Protein AF-A0A843S578-F1 (afdb_monomer)

Structure (mmCIF, N/CA/C/O backbone):
data_AF-A0A843S578-F1
#
_entry.id   AF-A0A843S578-F1
#
loop_
_atom_site.group_PDB
_atom_site.id
_atom_site.type_symbol
_atom_site.label_atom_id
_atom_site.label_alt_id
_atom_site.label_comp_id
_atom_site.label_asym_id
_atom_site.label_entity_id
_atom_site.label_seq_id
_atom_site.pdbx_PDB_ins_code
_atom_site.Cartn_x
_atom_site.Cartn_y
_atom_site.Cartn_z
_atom_site.occupancy
_atom_site.B_iso_or_equiv
_atom_site.auth_seq_id
_atom_site.auth_comp_id
_atom_site.auth_asym_id
_atom_site.auth_atom_id
_atom_site.pdbx_PDB_model_num
ATOM 1 N N . MET A 1 1 ? -31.013 10.033 26.748 1.00 34.91 1 MET A N 1
ATOM 2 C CA . MET A 1 1 ? -31.452 10.018 28.160 1.00 34.91 1 MET A CA 1
ATOM 3 C C . MET A 1 1 ? -32.453 8.884 28.323 1.00 34.91 1 MET A C 1
ATOM 5 O O . MET A 1 1 ? -33.655 9.112 28.266 1.00 34.91 1 MET A O 1
ATOM 9 N N . SER A 1 2 ? -31.958 7.653 28.423 1.00 36.78 2 SER A N 1
ATOM 10 C CA . SER A 1 2 ? -32.796 6.469 28.619 1.00 36.78 2 SER A CA 1
ATOM 11 C C . SER A 1 2 ? -32.865 6.233 30.119 1.00 36.78 2 SER A C 1
ATOM 13 O O . SER A 1 2 ? -31.906 5.749 30.704 1.00 36.78 2 SER A O 1
ATOM 15 N N . GLN A 1 3 ? -33.942 6.675 30.765 1.00 43.53 3 GLN A N 1
ATOM 16 C CA . GLN A 1 3 ? -34.138 6.422 32.190 1.00 43.53 3 GLN A CA 1
ATOM 17 C C . GLN A 1 3 ? -34.316 4.910 32.369 1.00 43.53 3 GLN A C 1
ATOM 19 O O . GLN A 1 3 ? -35.375 4.371 32.047 1.00 43.53 3 GLN A O 1
ATOM 24 N N . SER A 1 4 ? -33.262 4.225 32.822 1.00 53.75 4 SER A N 1
ATOM 25 C CA . SER A 1 4 ? -33.298 2.818 33.223 1.00 53.75 4 SER A CA 1
ATOM 26 C C . SER A 1 4 ? -34.149 2.702 34.487 1.00 53.75 4 SER A C 1
ATOM 28 O O . SER A 1 4 ? -33.670 2.670 35.618 1.00 53.75 4 SER A O 1
ATOM 30 N N . LEU A 1 5 ? -35.468 2.743 34.304 1.00 60.50 5 LEU A N 1
ATOM 31 C CA . LEU A 1 5 ? -36.416 2.442 35.359 1.00 60.50 5 LEU A CA 1
ATOM 32 C C . LEU A 1 5 ? -36.259 0.957 35.663 1.00 60.50 5 LEU A C 1
ATOM 34 O O . LEU A 1 5 ? -36.733 0.114 34.902 1.00 60.50 5 LEU A O 1
ATOM 38 N N . VAL A 1 6 ? -35.571 0.658 36.769 1.00 68.06 6 VAL A N 1
ATOM 39 C CA . VAL A 1 6 ? -35.411 -0.703 37.296 1.00 68.06 6 VAL A CA 1
ATOM 40 C C . VAL A 1 6 ? -36.743 -1.451 37.163 1.00 68.06 6 VAL A C 1
ATOM 42 O O . VAL A 1 6 ? -37.749 -0.940 37.678 1.00 68.06 6 VAL A O 1
ATOM 45 N N . PRO A 1 7 ? -36.775 -2.618 36.484 1.00 75.31 7 PRO A N 1
ATOM 46 C CA . PRO A 1 7 ? -38.001 -3.364 36.233 1.00 75.31 7 PRO A CA 1
ATOM 47 C C . PRO A 1 7 ? -38.799 -3.563 37.521 1.00 75.31 7 PRO A C 1
ATOM 49 O O . PRO A 1 7 ? -38.240 -3.909 38.563 1.00 75.31 7 PRO A O 1
ATOM 52 N N . SER A 1 8 ? -40.114 -3.356 37.465 1.00 68.81 8 SER A N 1
ATOM 53 C CA . SER A 1 8 ? -40.987 -3.387 38.648 1.00 68.81 8 SER A CA 1
ATOM 54 C C . SER A 1 8 ? -40.933 -4.717 39.409 1.00 68.81 8 SER A C 1
ATOM 56 O O . SER A 1 8 ? -41.078 -4.737 40.629 1.00 68.81 8 SER A O 1
ATOM 58 N N . SER A 1 9 ? -40.661 -5.820 38.711 1.00 75.81 9 SER A N 1
ATOM 59 C CA . SER A 1 9 ? -40.413 -7.145 39.286 1.00 75.81 9 SER A CA 1
ATOM 60 C C . SER A 1 9 ? -39.151 -7.199 40.153 1.00 75.81 9 SER A C 1
ATOM 62 O O . SER A 1 9 ? -39.191 -7.765 41.244 1.00 75.81 9 SER A O 1
ATOM 64 N N . LEU A 1 10 ? -38.058 -6.575 39.705 1.00 73.81 10 LEU A N 1
ATOM 65 C CA . LEU A 1 10 ? -36.801 -6.476 40.451 1.00 73.81 10 LEU A CA 1
ATOM 66 C C . LEU A 1 10 ? -36.937 -5.523 41.635 1.00 73.81 10 LEU A C 1
ATOM 68 O O . LEU A 1 10 ? -36.548 -5.869 42.744 1.00 73.81 10 LEU A O 1
ATOM 72 N N . ARG A 1 11 ? -37.580 -4.369 41.436 1.00 76.94 11 ARG A N 1
ATOM 73 C CA . ARG A 1 11 ? -37.836 -3.388 42.502 1.00 76.94 11 ARG A CA 1
ATOM 74 C C . ARG A 1 11 ? -38.646 -3.982 43.659 1.00 76.94 11 ARG A C 1
ATOM 76 O O . ARG A 1 11 ? -38.354 -3.727 44.821 1.00 76.94 11 ARG A O 1
ATOM 83 N N . LYS A 1 12 ? -39.622 -4.840 43.350 1.00 76.94 12 LYS A N 1
ATOM 84 C CA . LYS A 1 12 ? -40.458 -5.517 44.352 1.00 76.94 12 LYS A CA 1
ATOM 85 C C . LYS A 1 12 ? -39.714 -6.605 45.142 1.00 76.94 12 LYS A C 1
ATOM 87 O O . LYS A 1 12 ? -40.108 -6.886 46.267 1.00 76.94 12 LYS A O 1
ATOM 92 N N . GLN A 1 13 ? -38.678 -7.220 44.565 1.00 82.69 13 GLN A N 1
ATOM 93 C CA . GLN A 1 13 ? -37.856 -8.240 45.234 1.00 82.69 13 GLN A CA 1
ATOM 94 C C . GLN A 1 13 ? -36.666 -7.652 46.004 1.00 82.69 13 GLN A C 1
ATOM 96 O O . GLN A 1 13 ? -36.329 -8.167 47.065 1.00 82.69 13 GLN A O 1
ATOM 101 N N . LEU A 1 14 ? -36.036 -6.598 45.479 1.00 79.81 14 LEU A N 1
ATOM 102 C CA . LEU A 1 14 ? -34.882 -5.930 46.092 1.00 79.81 14 LEU A CA 1
ATOM 103 C C . LEU A 1 14 ? -35.280 -4.863 47.123 1.00 79.81 14 LEU A C 1
ATOM 105 O O . LEU A 1 14 ? -34.493 -4.555 48.011 1.00 79.81 14 LEU A O 1
ATOM 109 N N . GLY A 1 15 ? -36.496 -4.320 47.038 1.00 82.88 15 GLY A N 1
ATOM 110 C CA . GLY A 1 15 ? -36.886 -3.119 47.774 1.00 82.88 15 GLY A CA 1
ATOM 111 C C . GLY A 1 15 ? -36.450 -1.845 47.042 1.00 82.88 15 GLY A C 1
ATOM 112 O O . GLY A 1 15 ? -35.514 -1.862 46.241 1.00 82.88 15 GLY A O 1
ATOM 113 N N . ASP A 1 16 ? -37.153 -0.737 47.294 1.00 78.69 16 ASP A N 1
ATOM 114 C CA . ASP A 1 16 ? -36.946 0.535 46.579 1.00 78.69 16 ASP A CA 1
ATOM 115 C C . ASP A 1 16 ? -35.519 1.080 46.739 1.00 78.69 16 ASP A C 1
ATOM 117 O O . ASP A 1 16 ? -34.935 1.579 45.780 1.00 78.69 16 ASP A O 1
ATOM 121 N N . GLU A 1 17 ? -34.941 0.931 47.930 1.00 80.12 17 GLU A N 1
ATOM 122 C CA . GLU A 1 17 ? -33.618 1.461 48.269 1.00 80.12 17 GLU A CA 1
ATOM 123 C C . GLU A 1 17 ? -32.490 0.679 47.577 1.00 80.12 17 GLU A C 1
ATOM 125 O O . GLU A 1 17 ? -31.671 1.262 46.871 1.00 80.12 17 GLU A O 1
ATOM 130 N N . ALA A 1 18 ? -32.511 -0.657 47.646 1.00 82.94 18 ALA A N 1
ATOM 131 C CA . ALA A 1 18 ? -31.512 -1.483 46.966 1.00 82.94 18 ALA A CA 1
ATOM 132 C C . ALA A 1 18 ? -31.648 -1.436 45.432 1.00 82.94 18 ALA A C 1
ATOM 134 O O . ALA A 1 18 ? -30.659 -1.580 44.713 1.00 82.94 18 ALA A O 1
ATOM 135 N N . ALA A 1 19 ? -32.861 -1.221 44.910 1.00 82.69 19 ALA A N 1
ATOM 136 C CA . ALA A 1 19 ? -33.079 -1.009 43.482 1.00 82.69 19 ALA A CA 1
ATOM 137 C C . ALA A 1 19 ? -32.457 0.312 42.995 1.00 82.69 19 ALA A C 1
ATOM 139 O O . ALA A 1 19 ? -31.858 0.341 41.917 1.00 82.69 19 ALA A O 1
ATOM 140 N N . LEU A 1 20 ? -32.568 1.387 43.783 1.00 82.06 20 LEU A N 1
ATOM 141 C CA . LEU A 1 20 ? -31.923 2.670 43.497 1.00 82.06 20 LEU A CA 1
ATOM 142 C C . LEU A 1 20 ? -30.396 2.547 43.514 1.00 82.06 20 LEU A C 1
ATOM 144 O O . LEU A 1 20 ? -29.761 2.923 42.528 1.00 82.06 20 LEU A O 1
ATOM 148 N N . ASP A 1 21 ? -29.821 1.937 44.549 1.00 82.88 21 ASP A N 1
ATOM 149 C CA . ASP A 1 21 ? -28.369 1.732 44.647 1.00 82.88 21 ASP A CA 1
ATOM 150 C C . ASP A 1 21 ? -27.821 0.891 43.489 1.00 82.88 21 ASP A C 1
ATOM 152 O O . ASP A 1 21 ? -26.797 1.231 42.891 1.00 82.88 21 ASP A O 1
ATOM 156 N N . LEU A 1 22 ? -28.534 -0.172 43.102 1.00 82.62 22 LEU A N 1
ATOM 157 C CA . LEU A 1 22 ? -28.157 -0.991 41.953 1.00 82.62 22 LEU A CA 1
ATOM 158 C C . LEU A 1 22 ? -28.181 -0.182 40.649 1.00 82.62 22 LEU A C 1
ATOM 160 O O . LEU A 1 22 ? -27.290 -0.340 39.817 1.00 82.62 22 LEU A O 1
ATOM 164 N N . SER A 1 23 ? -29.175 0.693 40.467 1.00 81.19 23 SER A N 1
ATOM 165 C CA . SER A 1 23 ? -29.264 1.536 39.269 1.00 81.19 23 SER A CA 1
ATOM 166 C C . SER A 1 23 ? -28.119 2.545 39.183 1.00 81.19 23 SER A C 1
ATOM 168 O O . SER A 1 23 ? -27.525 2.684 38.118 1.00 81.19 23 SER A O 1
ATOM 170 N N . VAL A 1 24 ? -27.737 3.162 40.307 1.00 83.62 24 VAL A N 1
ATOM 171 C CA . VAL A 1 24 ? -26.585 4.074 40.391 1.00 83.62 24 VAL A CA 1
ATOM 172 C C . VAL A 1 24 ? -25.281 3.325 40.117 1.00 83.62 24 VAL A C 1
ATOM 174 O O . VAL A 1 24 ? -24.422 3.821 39.391 1.00 83.62 24 VAL A O 1
ATOM 177 N N . TRP A 1 25 ? -25.134 2.111 40.655 1.00 82.00 25 TRP A N 1
ATOM 178 C CA . TRP A 1 25 ? -23.945 1.290 40.438 1.00 82.00 25 TRP A CA 1
ATOM 179 C C . TRP A 1 25 ? -23.792 0.842 38.977 1.00 82.00 25 TRP A C 1
ATOM 181 O O . TRP A 1 25 ? -22.679 0.884 38.446 1.00 82.00 25 TRP A O 1
ATOM 191 N N . ILE A 1 26 ? -24.893 0.452 38.322 1.00 81.56 26 ILE A N 1
ATOM 192 C CA . ILE A 1 26 ? -24.913 0.091 36.897 1.00 81.56 26 ILE A CA 1
ATOM 193 C C . ILE A 1 26 ? -24.595 1.313 36.031 1.00 81.56 26 ILE A C 1
ATOM 195 O O . ILE A 1 26 ? -23.719 1.219 35.177 1.00 81.56 26 ILE A O 1
ATOM 199 N N . ASP A 1 27 ? -25.238 2.457 36.276 1.00 80.56 27 ASP A N 1
ATOM 200 C CA . ASP A 1 27 ? -25.039 3.687 35.492 1.00 80.56 27 ASP A CA 1
ATOM 201 C C . ASP A 1 27 ? -23.588 4.201 35.610 1.00 80.56 27 ASP A C 1
ATOM 203 O O . ASP A 1 27 ? -22.962 4.593 34.623 1.00 80.56 27 ASP A O 1
ATOM 207 N N . ALA A 1 28 ? -22.986 4.065 36.799 1.00 78.62 28 ALA A N 1
ATOM 208 C CA . ALA A 1 28 ? -21.570 4.349 37.029 1.00 78.62 28 ALA A CA 1
ATOM 209 C C . ALA A 1 28 ? -20.611 3.410 36.263 1.00 78.62 28 ALA A C 1
ATOM 211 O O . ALA A 1 28 ? -19.462 3.780 36.016 1.00 78.62 28 ALA A O 1
ATOM 212 N N . HIS A 1 29 ? -21.053 2.206 35.881 1.00 72.81 29 HIS A N 1
ATOM 213 C CA . HIS A 1 29 ? -20.241 1.216 35.162 1.00 72.81 29 HIS A CA 1
ATOM 214 C C . HIS A 1 29 ? -20.532 1.140 33.656 1.00 72.81 29 HIS A C 1
ATOM 216 O O . HIS A 1 29 ? -19.655 0.706 32.905 1.00 72.81 29 HIS A O 1
ATOM 222 N N . GLU A 1 30 ? -21.708 1.574 33.197 1.00 69.38 30 GLU A N 1
ATOM 223 C CA . GLU A 1 30 ? -22.133 1.461 31.796 1.00 69.38 30 GLU A CA 1
ATOM 224 C C . GLU A 1 30 ? -21.361 2.426 30.878 1.00 69.38 30 GLU A C 1
ATOM 226 O O . GLU A 1 30 ? -20.793 2.016 29.862 1.00 69.38 30 GLU A O 1
ATOM 231 N N . GLN A 1 31 ? -21.255 3.696 31.277 1.00 65.06 31 GLN A N 1
ATOM 232 C CA . GLN A 1 31 ? -20.560 4.742 30.514 1.00 65.06 31 GLN A CA 1
ATOM 233 C C . GLN A 1 31 ? -19.063 4.454 30.290 1.00 65.06 31 GLN A C 1
ATOM 235 O O . GLN A 1 31 ? -18.613 4.425 29.142 1.00 65.06 31 GLN A O 1
ATOM 240 N N . PRO A 1 32 ? -18.257 4.165 31.331 1.00 73.50 32 PRO A N 1
ATOM 241 C CA . PRO A 1 32 ? -16.824 3.973 31.143 1.00 73.50 32 PRO A CA 1
ATOM 242 C C . PRO A 1 32 ? -16.468 2.650 30.450 1.00 73.50 32 PRO A C 1
ATOM 244 O O . PRO A 1 32 ? -15.301 2.453 30.115 1.00 73.50 32 PRO A O 1
ATOM 247 N N . TRP A 1 33 ? -17.408 1.718 30.261 1.00 73.25 33 TRP A N 1
ATOM 248 C CA . TRP A 1 33 ? -17.154 0.484 29.513 1.00 73.25 33 TRP A CA 1
ATOM 249 C C . TRP A 1 33 ? -17.199 0.714 27.999 1.00 73.25 33 TRP A C 1
ATOM 251 O O . TRP A 1 33 ? -16.289 0.269 27.296 1.00 73.25 33 TRP A O 1
ATOM 261 N N . GLY A 1 34 ? -18.198 1.458 27.508 1.00 82.62 34 GLY A N 1
ATOM 262 C CA . GLY A 1 34 ? -18.337 1.784 26.085 1.00 82.62 34 GLY A CA 1
ATOM 263 C C . GLY A 1 34 ? -17.124 2.539 25.544 1.00 82.62 34 GLY A C 1
ATOM 264 O O . GLY A 1 34 ? -16.534 2.123 24.546 1.00 82.62 34 GLY A O 1
ATOM 265 N N . ASP A 1 35 ? -16.683 3.569 26.268 1.00 85.69 35 ASP A N 1
ATOM 266 C CA . ASP A 1 35 ? -15.499 4.354 25.903 1.00 85.69 35 ASP A CA 1
ATOM 267 C C . ASP A 1 35 ? -14.225 3.507 25.888 1.00 85.69 35 ASP A C 1
ATOM 269 O O . ASP A 1 35 ? -13.422 3.603 24.961 1.00 85.69 35 ASP A O 1
ATOM 273 N N . ARG A 1 36 ? -14.055 2.606 26.864 1.00 84.38 36 ARG A N 1
ATOM 274 C CA . ARG A 1 36 ? -12.901 1.696 26.910 1.00 84.38 36 ARG A CA 1
ATOM 275 C C . ARG A 1 36 ? -12.878 0.731 25.730 1.00 84.38 36 ARG A C 1
ATOM 277 O O . ARG A 1 36 ? -11.814 0.495 25.159 1.00 84.38 36 ARG A O 1
ATOM 284 N N . VAL A 1 37 ? -14.027 0.172 25.355 1.00 87.56 37 VAL A N 1
ATOM 285 C CA . VAL A 1 37 ? -14.131 -0.726 24.196 1.00 87.56 37 VAL A CA 1
ATOM 286 C C . VAL A 1 37 ? -13.878 0.042 22.902 1.00 87.56 37 VAL A C 1
ATOM 288 O O . VAL A 1 37 ? -13.138 -0.443 22.045 1.00 87.56 37 VAL A O 1
ATOM 291 N N . LEU A 1 38 ? -14.436 1.247 22.771 1.00 89.12 38 LEU A N 1
ATOM 292 C CA . LEU A 1 38 ? -14.246 2.090 21.595 1.00 89.12 38 LEU A CA 1
ATOM 293 C C . LEU A 1 38 ? -12.780 2.504 21.439 1.00 89.12 38 LEU A C 1
ATOM 295 O O . LEU A 1 38 ? -12.231 2.414 20.344 1.00 89.12 38 LEU A O 1
ATOM 299 N N . GLN A 1 39 ? -12.126 2.879 22.535 1.00 90.94 39 GLN A 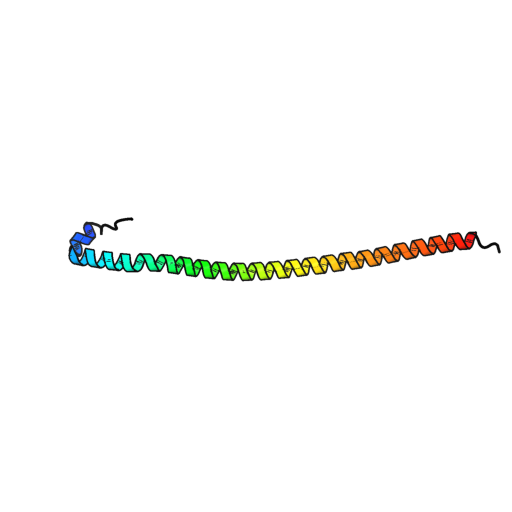N 1
ATOM 300 C CA . GLN A 1 39 ? -10.714 3.243 22.548 1.00 90.94 39 GLN A CA 1
ATOM 301 C C . GLN A 1 39 ? -9.815 2.042 22.238 1.00 90.94 39 GLN A C 1
ATOM 303 O O . GLN A 1 39 ? -8.930 2.143 21.394 1.00 90.94 39 GLN A O 1
ATOM 308 N N . ALA A 1 40 ? -10.083 0.875 22.830 1.00 91.25 40 ALA A N 1
ATOM 309 C CA . ALA A 1 40 ? -9.340 -0.347 22.525 1.00 91.25 40 ALA A CA 1
ATOM 310 C C . ALA A 1 40 ? -9.508 -0.780 21.058 1.00 91.25 40 ALA A C 1
ATOM 312 O O . ALA A 1 40 ? -8.551 -1.232 20.422 1.00 91.25 40 ALA A O 1
ATOM 313 N N . ALA A 1 41 ? -10.713 -0.628 20.501 1.00 90.56 41 ALA A N 1
ATOM 314 C CA . ALA A 1 41 ? -10.968 -0.870 19.088 1.00 90.56 41 ALA A CA 1
ATOM 315 C C . ALA A 1 41 ? -10.210 0.136 18.212 1.00 90.56 41 ALA A C 1
ATOM 317 O O . ALA A 1 41 ? -9.522 -0.279 17.281 1.00 90.56 41 ALA A O 1
ATOM 318 N N . ALA A 1 42 ? -10.279 1.431 18.531 1.00 92.00 42 ALA A N 1
ATOM 319 C CA . ALA A 1 42 ? -9.581 2.490 17.806 1.00 92.00 42 ALA A CA 1
ATOM 320 C C . ALA A 1 42 ? -8.060 2.281 17.804 1.00 92.00 42 ALA A C 1
ATOM 322 O O . ALA A 1 42 ? -7.444 2.336 16.741 1.00 92.00 42 ALA A O 1
ATOM 323 N N . ASP A 1 43 ? -7.465 1.942 18.948 1.00 94.31 43 ASP A N 1
ATOM 324 C CA . ASP A 1 43 ? -6.034 1.647 19.058 1.00 94.31 43 ASP A CA 1
ATOM 325 C C . ASP A 1 43 ? -5.647 0.423 18.228 1.00 94.31 43 ASP A C 1
ATOM 327 O O . ASP A 1 43 ? -4.646 0.433 17.505 1.00 94.31 43 ASP A O 1
ATOM 331 N N . ARG A 1 44 ? -6.452 -0.644 18.286 1.00 93.56 44 ARG A N 1
ATOM 332 C CA . ARG A 1 44 ? -6.204 -1.851 17.494 1.00 93.56 44 ARG A CA 1
ATOM 333 C C . ARG A 1 44 ? -6.288 -1.558 15.999 1.00 93.56 44 ARG A C 1
ATOM 335 O O . ARG A 1 44 ? -5.400 -1.978 15.259 1.00 93.56 44 ARG A O 1
ATOM 342 N N . PHE A 1 45 ? -7.314 -0.835 15.555 1.00 93.94 45 PHE A N 1
ATOM 343 C CA . PHE A 1 45 ? -7.456 -0.447 14.154 1.00 93.94 45 PHE A CA 1
ATOM 344 C C . PHE A 1 45 ? -6.331 0.481 13.712 1.00 93.94 45 PHE A C 1
ATOM 346 O O . PHE A 1 45 ? -5.760 0.252 12.653 1.00 93.94 45 PHE A O 1
ATOM 353 N N . GLY A 1 46 ? -5.954 1.465 14.528 1.00 92.62 46 GLY A N 1
ATOM 354 C CA . GLY A 1 46 ? -4.841 2.364 14.235 1.00 92.62 46 GLY A CA 1
ATOM 355 C C . GLY A 1 46 ? -3.528 1.608 14.034 1.00 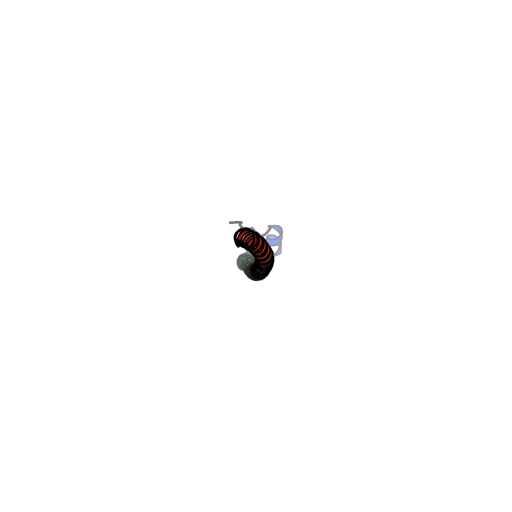92.62 46 GLY A C 1
ATOM 356 O O . GLY A 1 46 ? -2.823 1.847 13.056 1.00 92.62 46 GLY A O 1
ATOM 357 N N . ARG A 1 47 ? -3.233 0.636 14.906 1.00 94.00 47 ARG A N 1
ATOM 358 C CA . ARG A 1 47 ? -2.031 -0.206 14.793 1.00 94.00 47 ARG A CA 1
ATOM 359 C C . ARG A 1 47 ? -2.047 -1.076 13.540 1.00 94.00 47 ARG A C 1
ATOM 361 O O . ARG A 1 47 ? -1.064 -1.081 12.807 1.00 94.00 47 ARG A O 1
ATOM 368 N N . VAL A 1 48 ? -3.155 -1.770 13.279 1.00 93.75 48 VAL A N 1
ATOM 369 C CA . VAL A 1 48 ? -3.287 -2.633 12.094 1.00 93.75 48 VAL A CA 1
ATOM 370 C C . VAL A 1 48 ? -3.213 -1.805 10.811 1.00 93.75 48 VAL A C 1
ATOM 372 O O . VAL A 1 48 ? -2.479 -2.166 9.900 1.00 93.75 48 VAL A O 1
ATOM 375 N N . LEU A 1 49 ? -3.898 -0.662 10.742 1.00 94.31 49 LEU A N 1
ATOM 376 C CA . LEU A 1 49 ? -3.855 0.219 9.573 1.00 94.31 49 LEU A CA 1
ATOM 377 C C . LEU A 1 49 ? -2.455 0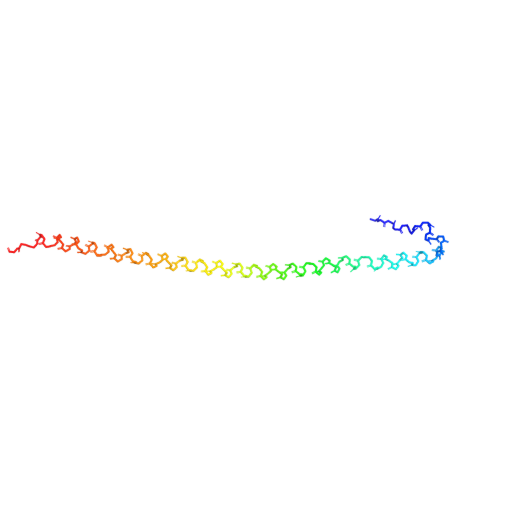.781 9.330 1.00 94.31 49 LEU A C 1
ATOM 379 O O . LEU A 1 49 ? -2.013 0.811 8.186 1.00 94.31 49 LEU A O 1
ATOM 383 N N . ALA A 1 50 ? -1.745 1.207 10.376 1.00 94.25 50 ALA A N 1
ATOM 384 C CA . ALA A 1 50 ? -0.377 1.697 10.238 1.00 94.25 50 ALA A CA 1
ATOM 385 C C . ALA A 1 50 ? 0.568 0.602 9.720 1.00 94.25 50 ALA A C 1
ATOM 387 O O . ALA A 1 50 ? 1.403 0.865 8.853 1.00 94.25 50 ALA A O 1
ATOM 388 N N . GLU A 1 51 ? 0.417 -0.626 10.217 1.00 94.75 51 GLU A N 1
ATOM 389 C CA . GLU A 1 51 ? 1.223 -1.765 9.788 1.00 94.75 51 GLU A CA 1
ATOM 390 C C . GLU A 1 51 ? 0.921 -2.166 8.337 1.00 94.75 51 GLU A C 1
ATOM 392 O O . GLU A 1 51 ? 1.843 -2.280 7.528 1.00 94.75 51 GLU A O 1
ATOM 397 N N . GLU A 1 52 ? -0.355 -2.313 7.978 1.00 94.69 52 GLU A N 1
ATOM 398 C CA . GLU A 1 52 ? -0.776 -2.687 6.624 1.00 94.69 52 GLU A CA 1
ATOM 399 C C . GLU A 1 52 ? -0.446 -1.595 5.597 1.00 94.69 52 GLU A C 1
ATOM 401 O O . GLU A 1 52 ? 0.052 -1.897 4.514 1.00 94.69 52 GLU A O 1
ATOM 406 N N . LEU A 1 53 ? -0.613 -0.311 5.939 1.00 94.00 53 LEU A N 1
ATOM 407 C CA . LEU A 1 53 ? -0.172 0.793 5.077 1.00 94.00 53 LEU A CA 1
ATOM 408 C C . LEU A 1 53 ? 1.349 0.829 4.925 1.00 94.00 53 LEU A C 1
ATOM 410 O O . LEU A 1 53 ? 1.847 1.135 3.840 1.00 94.00 53 LEU A O 1
ATOM 414 N N . GLY A 1 54 ? 2.092 0.516 5.989 1.00 93.50 54 GLY A N 1
ATOM 415 C CA . GLY A 1 54 ? 3.546 0.393 5.946 1.00 93.50 54 GLY A CA 1
ATOM 416 C C . GLY A 1 54 ? 3.995 -0.712 4.990 1.00 93.50 54 GLY A C 1
ATOM 417 O O . GLY A 1 54 ? 4.826 -0.464 4.114 1.00 93.50 54 GLY A O 1
ATOM 418 N N . LYS A 1 55 ? 3.394 -1.903 5.108 1.00 94.81 55 LYS A N 1
ATOM 419 C CA . LYS A 1 55 ? 3.644 -3.048 4.219 1.00 94.81 55 LYS A CA 1
ATOM 420 C C . LYS A 1 55 ? 3.274 -2.730 2.773 1.00 94.81 55 LYS A C 1
ATOM 422 O O . LYS A 1 55 ? 4.102 -2.914 1.887 1.00 94.81 55 LYS A O 1
ATOM 427 N N . LEU A 1 56 ? 2.081 -2.180 2.540 1.00 94.94 56 LEU A N 1
ATOM 428 C CA . LEU A 1 56 ? 1.616 -1.809 1.203 1.00 94.94 56 LEU A CA 1
ATOM 429 C C . LEU A 1 56 ? 2.544 -0.777 0.556 1.00 94.94 56 LEU A C 1
ATOM 431 O O . LEU A 1 56 ? 2.924 -0.927 -0.601 1.00 94.94 56 LEU A O 1
ATOM 435 N N . ARG A 1 57 ? 2.961 0.256 1.301 1.00 94.00 57 ARG A N 1
ATOM 436 C CA . ARG A 1 57 ? 3.911 1.260 0.801 1.00 94.00 57 ARG A CA 1
ATOM 437 C C . ARG A 1 57 ? 5.248 0.623 0.424 1.00 94.00 57 ARG A C 1
ATOM 439 O O . ARG A 1 57 ? 5.809 0.992 -0.606 1.00 94.00 57 ARG A O 1
ATOM 446 N N . ALA A 1 58 ? 5.763 -0.290 1.245 1.00 94.25 58 ALA A N 1
ATOM 447 C CA . ALA A 1 58 ? 7.021 -0.975 0.973 1.00 94.25 58 ALA A CA 1
ATOM 448 C C . ALA A 1 58 ? 6.929 -1.861 -0.280 1.00 94.25 58 ALA A C 1
ATOM 450 O O . ALA A 1 58 ? 7.809 -1.779 -1.138 1.00 94.25 58 ALA A O 1
ATOM 451 N N . GLU A 1 59 ? 5.854 -2.642 -0.421 1.00 94.69 59 GLU A N 1
ATOM 452 C CA . GLU A 1 59 ? 5.653 -3.512 -1.585 1.00 94.69 59 GLU A CA 1
ATOM 453 C C . GLU A 1 59 ? 5.486 -2.691 -2.867 1.00 94.69 59 GLU A C 1
ATOM 455 O O . GLU A 1 59 ? 6.206 -2.913 -3.836 1.00 94.69 59 GLU A O 1
ATOM 460 N N . VAL A 1 60 ? 4.653 -1.644 -2.845 1.00 94.62 60 VAL A N 1
ATOM 461 C CA . VAL A 1 60 ? 4.486 -0.735 -3.991 1.00 94.62 60 VAL A CA 1
ATOM 462 C C . VAL A 1 60 ? 5.815 -0.084 -4.380 1.00 94.62 60 VAL A C 1
ATOM 464 O O . VAL A 1 60 ? 6.148 0.004 -5.561 1.00 94.62 60 VAL A O 1
ATOM 467 N N . HIS A 1 61 ? 6.613 0.366 -3.407 1.00 93.75 61 HIS A N 1
ATOM 468 C CA . HIS A 1 61 ? 7.911 0.973 -3.700 1.00 93.75 61 HIS A CA 1
ATOM 469 C C . HIS A 1 61 ? 8.880 -0.021 -4.351 1.00 93.75 61 HIS A C 1
ATOM 471 O O . HIS A 1 61 ? 9.606 0.334 -5.287 1.00 93.75 61 HIS A O 1
ATOM 477 N N . LYS A 1 62 ? 8.873 -1.270 -3.882 1.00 94.69 62 LYS A N 1
ATOM 478 C CA . LYS A 1 62 ? 9.674 -2.358 -4.440 1.00 94.69 62 LYS A CA 1
ATOM 479 C C . LYS A 1 62 ? 9.239 -2.687 -5.867 1.00 94.69 62 LYS A C 1
ATOM 481 O O . LYS A 1 62 ? 10.081 -2.647 -6.759 1.00 94.69 62 LYS A O 1
ATOM 486 N N . GLU A 1 63 ? 7.949 -2.919 -6.101 1.00 94.50 63 GLU A N 1
ATOM 487 C CA . GLU A 1 63 ? 7.406 -3.217 -7.432 1.00 94.50 63 GLU A CA 1
ATOM 488 C C . GLU A 1 63 ? 7.709 -2.101 -8.438 1.00 94.50 63 GLU A C 1
ATOM 490 O O . GLU A 1 63 ? 8.188 -2.374 -9.540 1.00 94.50 63 GLU A O 1
ATOM 495 N N . ILE A 1 64 ? 7.529 -0.833 -8.046 1.00 94.00 64 ILE A N 1
ATOM 496 C CA . ILE A 1 64 ? 7.867 0.320 -8.892 1.00 94.00 64 ILE A CA 1
ATOM 497 C C . ILE A 1 64 ? 9.362 0.336 -9.217 1.00 94.00 64 ILE A C 1
ATOM 499 O O . ILE A 1 64 ? 9.742 0.604 -10.357 1.00 94.00 64 ILE A O 1
ATOM 503 N N . THR A 1 65 ? 10.222 0.073 -8.233 1.00 93.25 65 THR A N 1
ATOM 504 C CA . THR A 1 65 ? 11.677 0.075 -8.436 1.00 93.25 65 THR A CA 1
ATOM 505 C C . THR A 1 65 ? 12.099 -1.041 -9.388 1.00 93.25 65 THR A C 1
ATOM 507 O O . THR A 1 65 ? 12.865 -0.795 -10.320 1.00 93.25 65 THR A O 1
ATOM 510 N N . THR A 1 66 ? 11.550 -2.244 -9.219 1.00 93.88 66 THR A N 1
ATOM 511 C CA . THR A 1 66 ? 11.797 -3.378 -10.115 1.00 93.88 66 THR A CA 1
ATOM 512 C C . THR A 1 66 ? 11.292 -3.099 -11.530 1.00 93.88 66 THR A C 1
ATOM 514 O O . THR A 1 66 ? 12.035 -3.303 -12.489 1.00 93.88 66 THR A O 1
ATOM 517 N N . ALA A 1 67 ? 10.078 -2.563 -11.682 1.00 94.62 67 ALA A N 1
ATOM 518 C CA . ALA A 1 67 ? 9.526 -2.206 -12.987 1.00 94.62 67 ALA A CA 1
ATOM 519 C C . ALA A 1 67 ? 10.373 -1.134 -13.693 1.00 94.62 67 ALA A C 1
ATOM 521 O O . ALA A 1 67 ? 10.691 -1.271 -14.874 1.00 94.62 67 ALA A O 1
ATOM 522 N N . LYS A 1 68 ? 10.806 -0.095 -12.963 1.00 94.81 68 LYS A N 1
ATOM 523 C CA . LYS A 1 68 ? 11.717 0.936 -13.488 1.00 94.81 68 LYS A CA 1
ATOM 524 C C . LYS A 1 68 ? 13.045 0.342 -13.948 1.00 94.81 68 LYS A C 1
ATOM 526 O O . LYS A 1 68 ? 13.537 0.729 -15.004 1.00 94.81 68 LYS A O 1
ATO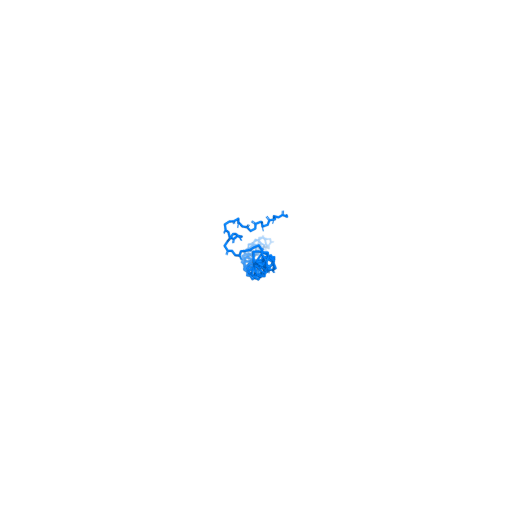M 531 N N . PHE A 1 69 ? 13.615 -0.585 -13.180 1.00 95.50 69 PHE A N 1
ATOM 532 C CA . PHE A 1 69 ? 14.862 -1.253 -13.546 1.00 95.50 69 PHE A CA 1
ATOM 533 C C . PHE A 1 69 ? 14.716 -2.076 -14.829 1.00 95.50 69 PHE A C 1
ATOM 535 O O . PHE A 1 69 ? 15.548 -1.958 -15.725 1.00 95.50 69 PHE A O 1
ATOM 542 N N . GLU A 1 70 ? 13.644 -2.859 -14.955 1.00 96.69 70 GLU A N 1
ATOM 543 C CA . GLU A 1 70 ? 13.369 -3.622 -16.175 1.00 96.69 70 GLU A CA 1
ATOM 544 C C . GLU A 1 70 ? 13.193 -2.699 -17.384 1.00 96.69 70 GLU A C 1
ATOM 546 O O . GLU A 1 70 ? 13.853 -2.898 -18.403 1.00 96.69 70 GLU A O 1
ATOM 551 N N . ILE A 1 71 ? 12.388 -1.639 -17.264 1.00 96.94 71 ILE A N 1
ATOM 552 C CA . ILE A 1 71 ? 12.207 -0.645 -18.334 1.00 96.94 71 ILE A CA 1
ATOM 553 C C . ILE A 1 71 ? 13.551 -0.033 -18.740 1.00 96.94 71 ILE A C 1
ATOM 555 O O . ILE A 1 71 ? 13.839 0.084 -19.932 1.00 96.94 71 ILE A O 1
ATOM 559 N N . LEU A 1 72 ? 14.395 0.326 -17.770 1.00 96.19 72 LEU A N 1
ATOM 560 C CA . LEU A 1 72 ? 15.714 0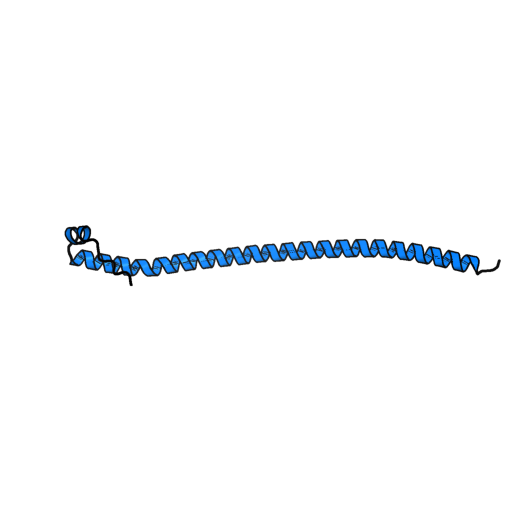.887 -18.040 1.00 96.19 72 LEU A CA 1
ATOM 561 C C . LEU A 1 72 ? 16.617 -0.125 -18.761 1.00 96.19 72 LEU A C 1
ATOM 563 O O . LEU A 1 72 ? 17.236 0.221 -19.766 1.00 96.19 72 LEU A O 1
ATOM 567 N N . LYS A 1 73 ? 16.643 -1.385 -18.306 1.00 97.38 73 LYS A N 1
ATOM 568 C CA . LYS A 1 73 ? 17.404 -2.479 -18.931 1.00 97.38 73 LYS A CA 1
ATOM 569 C C . LYS A 1 73 ? 17.002 -2.675 -20.392 1.00 97.38 73 LYS A C 1
ATOM 571 O O . LYS A 1 73 ? 17.865 -2.718 -21.269 1.00 97.38 73 LYS A O 1
ATOM 576 N N . TRP A 1 74 ? 15.701 -2.759 -20.663 1.00 98.00 74 TRP A N 1
ATOM 577 C CA . TRP A 1 74 ? 15.186 -2.917 -22.023 1.00 98.00 74 TRP A CA 1
ATOM 578 C C . TRP A 1 74 ? 15.435 -1.679 -22.885 1.00 98.00 74 TRP A C 1
ATOM 580 O O . TRP A 1 74 ? 15.781 -1.825 -24.055 1.00 98.00 74 TRP A O 1
ATOM 590 N N . SER A 1 75 ? 15.361 -0.476 -22.310 1.00 97.06 75 SER A N 1
ATOM 591 C CA . SER A 1 75 ? 15.695 0.769 -23.016 1.00 97.06 75 SER A CA 1
ATOM 592 C C . SER A 1 75 ? 17.162 0.800 -23.449 1.00 97.06 75 SER A C 1
ATOM 594 O O . SER A 1 75 ? 17.453 1.157 -24.587 1.00 97.06 75 SER A O 1
ATOM 596 N N . PHE A 1 76 ? 18.089 0.372 -22.584 1.00 96.94 76 PHE A N 1
ATOM 597 C CA . PHE A 1 76 ? 19.509 0.273 -22.933 1.00 96.94 76 PHE A CA 1
ATOM 598 C C . PHE A 1 76 ? 19.770 -0.760 -24.027 1.00 96.94 76 PHE A C 1
ATOM 600 O O . PHE A 1 76 ? 20.500 -0.472 -24.975 1.00 96.94 76 PHE A O 1
ATOM 607 N N . LEU A 1 77 ? 19.168 -1.948 -23.921 1.00 97.25 77 LEU A N 1
ATOM 608 C CA . LEU A 1 77 ? 19.330 -2.992 -24.933 1.00 97.25 77 LEU A CA 1
ATOM 609 C C . LEU A 1 77 ? 18.809 -2.529 -26.297 1.00 97.25 77 LEU A C 1
ATOM 611 O O . LEU A 1 77 ? 19.472 -2.712 -27.317 1.00 97.25 77 LEU A O 1
ATOM 615 N N . PHE A 1 78 ? 17.644 -1.884 -26.302 1.00 96.69 78 PHE A N 1
ATOM 616 C CA . PHE A 1 78 ? 17.072 -1.290 -27.501 1.00 96.69 78 PHE A CA 1
ATOM 617 C C . PHE A 1 78 ? 17.994 -0.219 -28.096 1.00 96.69 78 PHE A C 1
ATOM 619 O O . PHE A 1 78 ? 18.282 -0.252 -29.293 1.00 96.69 78 PHE A O 1
ATOM 626 N N . TRP A 1 79 ? 18.516 0.683 -27.263 1.00 97.00 79 TRP A N 1
ATOM 627 C CA . TRP A 1 79 ? 19.409 1.750 -27.706 1.00 97.00 79 TRP A CA 1
ATOM 628 C C . TRP A 1 79 ? 20.710 1.213 -28.319 1.00 97.00 79 TRP A C 1
ATOM 630 O O . TRP A 1 79 ? 21.131 1.692 -29.368 1.00 97.00 79 TRP A O 1
ATOM 640 N N . LEU A 1 80 ? 21.309 0.162 -27.747 1.00 96.88 80 LEU A N 1
ATOM 641 C CA . LEU A 1 80 ? 22.478 -0.505 -28.340 1.00 96.88 80 LEU A CA 1
ATOM 642 C C . LEU A 1 80 ? 22.180 -1.064 -29.738 1.00 96.88 80 LEU A C 1
ATOM 644 O O . LEU A 1 80 ? 23.006 -0.936 -30.642 1.00 96.88 80 LEU A O 1
ATOM 648 N N . GLY A 1 81 ? 20.988 -1.632 -29.934 1.00 96.56 81 GLY A N 1
ATOM 649 C CA . GLY A 1 81 ? 20.524 -2.067 -31.251 1.00 96.56 81 GLY A CA 1
ATOM 650 C C . GLY A 1 81 ? 20.418 -0.905 -32.242 1.00 96.56 81 GLY A C 1
ATOM 651 O O . GLY A 1 81 ? 20.915 -1.006 -33.363 1.00 96.56 81 GLY A O 1
ATOM 652 N N . GLN A 1 82 ? 19.836 0.223 -31.822 1.00 96.69 82 GLN A N 1
ATOM 653 C CA . GLN A 1 82 ? 19.755 1.428 -32.654 1.00 96.69 82 GLN A CA 1
ATOM 654 C C . GLN A 1 82 ? 21.142 1.942 -33.054 1.00 96.69 82 GLN A C 1
ATOM 656 O O . GLN A 1 82 ? 21.360 2.240 -34.227 1.00 96.69 82 GLN A O 1
ATOM 661 N N . ILE A 1 83 ? 22.093 2.000 -32.115 1.00 97.06 83 ILE A N 1
ATOM 662 C CA . ILE A 1 83 ? 23.470 2.425 -32.400 1.00 97.06 83 ILE A CA 1
ATOM 663 C C . ILE A 1 83 ? 24.132 1.494 -33.418 1.00 97.06 83 ILE A C 1
ATOM 665 O O . ILE A 1 83 ? 24.722 1.984 -34.374 1.00 97.06 83 ILE A O 1
ATOM 669 N N . ALA A 1 84 ? 23.980 0.174 -33.284 1.00 97.06 84 ALA A N 1
ATOM 670 C CA . ALA A 1 84 ? 24.534 -0.777 -34.247 1.00 97.06 84 ALA A CA 1
ATOM 671 C C . ALA A 1 84 ? 23.983 -0.559 -35.669 1.00 97.06 84 ALA A C 1
ATOM 673 O O . ALA A 1 84 ? 24.747 -0.560 -36.635 1.00 97.06 84 ALA A O 1
ATOM 674 N N . VAL A 1 85 ? 22.674 -0.315 -35.796 1.00 96.88 85 VAL A N 1
ATOM 675 C CA . VAL A 1 85 ? 22.033 -0.015 -37.086 1.00 96.88 85 V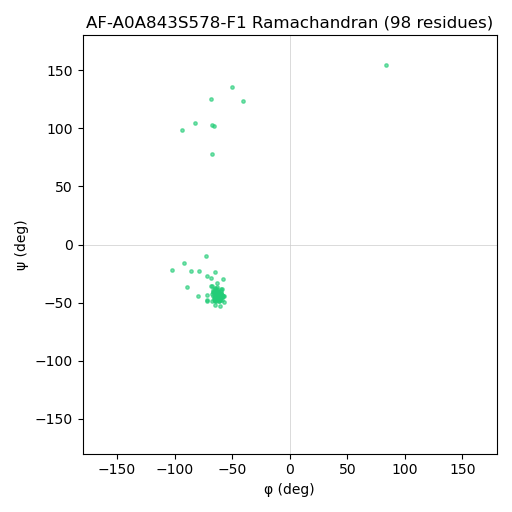AL A CA 1
ATOM 676 C C . VAL A 1 85 ? 22.542 1.308 -37.661 1.00 96.88 85 VAL A C 1
ATOM 678 O O . VAL A 1 85 ? 22.901 1.358 -38.835 1.00 96.88 85 VAL A O 1
ATOM 681 N N . ILE A 1 86 ? 22.620 2.366 -36.847 1.00 96.25 86 ILE A N 1
ATOM 682 C CA . ILE A 1 86 ? 23.099 3.687 -37.284 1.00 96.25 86 ILE A CA 1
ATOM 683 C C . ILE A 1 86 ? 24.565 3.611 -37.718 1.00 96.25 86 ILE A C 1
ATOM 685 O O . ILE A 1 86 ? 24.910 4.118 -38.782 1.00 96.25 86 ILE A O 1
ATOM 689 N N . THR A 1 87 ? 25.429 2.951 -36.944 1.00 96.06 87 THR A N 1
ATOM 690 C CA . THR A 1 87 ? 26.840 2.752 -37.301 1.00 96.06 87 THR A CA 1
ATOM 691 C C . THR A 1 87 ? 26.981 1.943 -38.586 1.00 96.06 87 THR A C 1
ATOM 693 O O . THR A 1 87 ? 27.780 2.311 -39.444 1.00 96.06 87 THR A O 1
ATOM 696 N N . GLY A 1 88 ? 26.186 0.882 -38.754 1.00 95.38 88 GLY A N 1
ATOM 697 C CA . GLY A 1 88 ? 26.160 0.100 -39.989 1.00 95.38 88 GLY A CA 1
ATOM 698 C C . GLY A 1 88 ? 25.756 0.946 -41.197 1.00 95.38 88 GLY A C 1
ATOM 699 O O . GLY A 1 88 ? 26.442 0.930 -42.218 1.00 95.38 88 GLY A O 1
ATOM 700 N N . LEU A 1 89 ? 24.696 1.747 -41.058 1.00 95.38 89 LEU A N 1
ATOM 701 C CA . LEU A 1 89 ? 24.215 2.633 -42.116 1.00 95.38 89 LEU A CA 1
ATOM 702 C C . LEU A 1 89 ? 25.246 3.715 -42.471 1.00 95.38 89 LEU A C 1
ATOM 704 O O . LEU A 1 89 ? 25.519 3.938 -43.648 1.00 95.38 89 LEU A O 1
ATOM 708 N N . LEU A 1 90 ? 25.851 4.356 -41.467 1.00 94.62 90 LEU A N 1
ATOM 709 C CA . LEU A 1 90 ? 26.888 5.370 -41.670 1.00 94.62 90 LEU A CA 1
ATOM 710 C C . LEU A 1 90 ? 28.135 4.779 -42.332 1.00 94.62 90 LEU A C 1
ATOM 712 O O . LEU A 1 90 ? 28.683 5.397 -43.241 1.00 94.62 90 LEU A O 1
ATOM 716 N N . SER A 1 91 ? 28.569 3.586 -41.916 1.00 93.62 91 SER A N 1
ATOM 717 C CA . SER A 1 91 ? 29.714 2.904 -42.525 1.00 93.62 91 SER A CA 1
ATOM 718 C C . SER A 1 91 ? 29.443 2.513 -43.975 1.00 93.62 91 SER A C 1
ATOM 720 O O . SER A 1 91 ? 30.350 2.599 -44.800 1.00 93.62 91 SER A O 1
ATOM 722 N N . TRP A 1 92 ? 28.220 2.083 -44.290 1.00 93.88 92 TRP A N 1
ATOM 723 C CA . TRP A 1 92 ? 27.821 1.775 -45.661 1.00 93.88 92 TRP A CA 1
ATOM 724 C C . TRP A 1 92 ? 27.818 3.039 -46.530 1.00 93.88 92 TRP A C 1
ATOM 726 O O . TRP A 1 92 ? 28.431 3.051 -47.592 1.00 93.88 92 TRP A O 1
ATOM 736 N N . MET A 1 93 ? 27.239 4.136 -46.031 1.00 92.69 93 MET A N 1
ATOM 737 C CA . MET A 1 93 ? 27.173 5.405 -46.761 1.00 92.69 93 MET A CA 1
ATOM 738 C C . MET A 1 93 ? 28.556 6.045 -46.974 1.00 92.69 93 MET A C 1
ATOM 740 O O . MET A 1 93 ? 28.835 6.540 -48.060 1.00 92.69 93 MET A O 1
ATOM 744 N N . LEU A 1 94 ? 29.451 6.022 -45.974 1.00 89.25 94 LEU A N 1
ATOM 745 C CA . LEU A 1 94 ? 30.832 6.500 -46.149 1.00 89.25 94 LEU A CA 1
ATOM 746 C C . LEU A 1 94 ? 31.646 5.600 -47.087 1.00 89.25 94 LEU A C 1
ATOM 748 O O . LEU A 1 94 ? 32.484 6.105 -47.832 1.00 89.25 94 LEU A O 1
ATOM 752 N N . GLY A 1 95 ? 31.417 4.285 -47.043 1.00 82.38 95 GLY A N 1
ATOM 753 C CA . GLY A 1 95 ? 32.090 3.323 -47.915 1.00 82.38 95 GLY A CA 1
ATOM 754 C C . GLY A 1 95 ? 31.768 3.528 -49.395 1.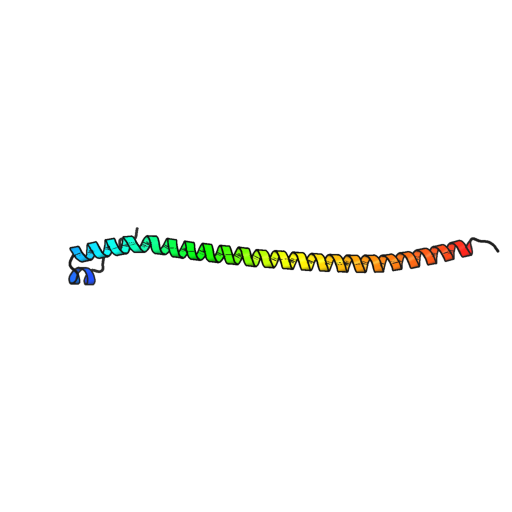00 82.38 95 GLY A C 1
ATOM 755 O O . GLY A 1 95 ? 32.647 3.332 -50.227 1.00 82.38 95 GLY A O 1
ATOM 756 N N . ASP A 1 96 ? 30.550 3.976 -49.707 1.00 74.12 96 ASP A N 1
ATOM 757 C CA . ASP A 1 96 ? 30.112 4.279 -51.077 1.00 74.12 96 ASP A CA 1
ATOM 758 C C . ASP A 1 96 ? 30.630 5.640 -51.593 1.00 74.12 96 ASP A C 1
ATOM 760 O O . ASP A 1 96 ? 30.743 5.848 -52.799 1.00 74.12 96 ASP A O 1
ATOM 764 N N . ILE A 1 97 ? 30.975 6.576 -50.696 1.00 68.75 97 ILE A N 1
ATOM 765 C CA . ILE A 1 97 ? 31.435 7.935 -51.049 1.00 68.75 97 ILE A CA 1
ATOM 766 C C . ILE A 1 97 ? 32.967 8.028 -51.170 1.00 68.75 97 ILE A C 1
ATOM 768 O O . ILE A 1 97 ? 33.466 8.986 -51.756 1.00 68.75 97 ILE A O 1
ATOM 772 N N . ALA A 1 98 ? 33.736 7.060 -50.658 1.00 64.75 98 ALA A N 1
ATOM 773 C CA . ALA A 1 98 ? 35.190 7.020 -50.825 1.00 64.75 98 ALA A CA 1
ATOM 774 C C . ALA A 1 98 ? 35.566 6.399 -52.192 1.00 64.75 98 ALA A C 1
ATOM 776 O O . ALA A 1 98 ? 35.493 5.175 -52.333 1.00 64.75 98 ALA A O 1
ATOM 777 N N . PRO A 1 99 ? 35.983 7.187 -53.208 1.00 66.81 99 PRO A N 1
ATOM 778 C CA . PRO A 1 99 ? 36.445 6.623 -54.471 1.00 66.81 99 PRO A CA 1
ATOM 779 C C . PRO A 1 99 ? 37.770 5.881 -54.235 1.00 66.81 99 PRO A C 1
ATOM 781 O O . PRO A 1 99 ? 38.706 6.447 -53.668 1.00 66.81 99 PRO A O 1
ATOM 784 N N . ARG A 1 100 ? 37.825 4.604 -54.629 1.00 60.56 100 ARG A N 1
ATOM 785 C CA . ARG A 1 100 ? 39.076 3.838 -54.746 1.00 60.56 100 ARG A CA 1
ATOM 786 C C . ARG A 1 100 ? 39.889 4.300 -55.946 1.00 60.56 100 ARG A C 1
ATOM 788 O O . ARG A 1 100 ? 39.261 4.582 -56.990 1.00 60.56 100 ARG A O 1
#

Secondary structure (DSSP, 8-state):
-------HHHHHHH-HHHHHHHHHHHHHHHHHHHHHHHHHHHHHHHHHHHHHHHHHHHHHHHHHHHHHHHHHHHHHHHHHHHHHHHHHHHHHHHHHHS--

Mean predicted aligned error: 12.79 Å

pLDDT: mean 85.58, std 13.29, range [34.91, 98.0]

Sequence (100 aa):
MSQSLVPSSLRKQLGDEA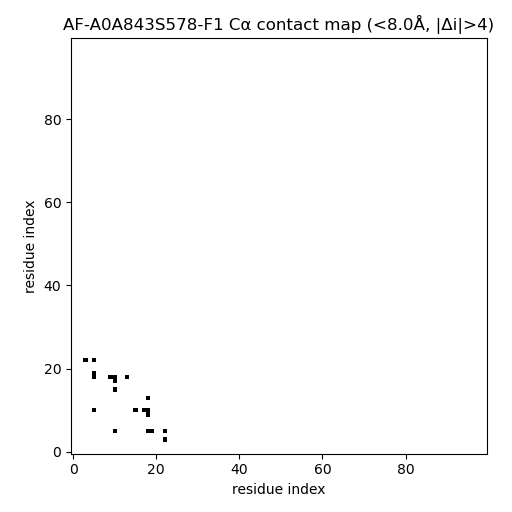ALDLSVWIDAHEQPWGDRVLQAAADRFGRVLAEELGKLRAEVHKEITTAKFEILKWSFLFWLGQIAVITGLLSWMLGDIAPR

Solvent-accessible surface area (backbone atoms only — not comparable to full-atom values): 5634 Å² total; per-residue (Å²): 138,80,82,79,70,68,53,69,72,55,29,71,72,58,34,70,66,55,38,50,53,51,48,54,54,47,58,70,50,53,61,67,47,54,55,50,53,52,49,53,48,49,53,50,49,52,53,51,50,54,50,51,51,49,51,51,52,51,51,53,53,48,54,51,51,53,52,52,50,51,54,50,54,52,50,51,56,52,48,54,51,50,50,54,52,51,53,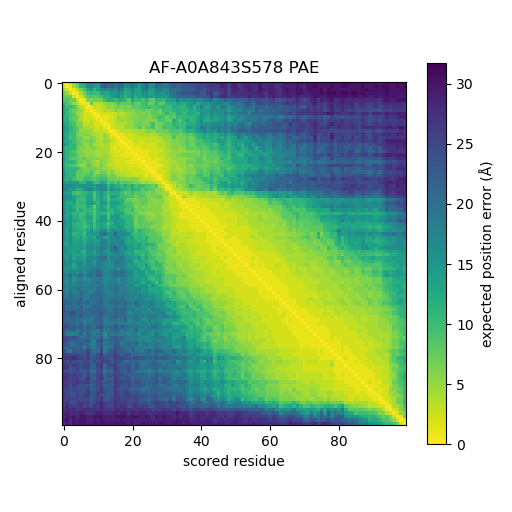51,51,50,52,52,57,52,58,73,69,55,84,129

Radius of gyration: 39.42 Å; Cα contacts (8 Å, |Δi|>4): 10; chains: 1; bounding box: 80×18×103 Å

Foldseek 3Di:
DPPPPPPPVVCVVCPVVSSVVVSVVCVVVVVVVVVVVVVVVVVVCVVVVVVVVVVVVVVVVVVVVVVVVVVVVVVVVVVVVVVVVVVVVVCVVVVVVDDD